Protein AF-A0A232LMI1-F1 (afdb_monomer)

Mean predicted aligned error: 11.49 Å

Secondary structure (DSSP, 8-state):
-EE-SS-TTEEE-SS-SS--EEEEE-SS-EEEEE-HHHHHHHHHHHHTT-SPPPPP---SS--EEETTEEEEEEETTTTEEEEE-HHHHHT-----SSS-EEEE-TTS-EEEEE-HHHHHHHHHHHHHHHHHHS--------TTSSSSS-------

pLDDT: mean 78.33, std 17.72, range [32.69, 93.31]

Solvent-accessible surface area (backbone atoms only — not comparable to full-atom values): 9889 Å² total; per-residue (Å²): 115,40,67,40,94,90,39,84,48,31,33,32,46,81,59,91,63,85,48,36,40,37,36,42,60,52,100,89,43,71,50,75,54,60,41,69,65,32,52,59,55,59,55,46,42,58,77,72,66,48,97,66,79,80,88,81,72,79,40,86,89,35,64,40,80,52,89,80,26,43,36,36,54,71,39,94,88,66,81,37,79,41,76,47,43,66,72,62,62,66,70,59,66,87,66,52,82,87,50,58,43,68,46,69,46,99,87,68,53,71,44,73,69,36,42,40,67,57,42,44,54,51,44,50,52,53,52,49,52,55,52,67,75,66,53,69,86,72,71,82,68,75,93,80,75,85,82,84,81,81,81,80,82,78,84,130

Structure (mmCIF, N/CA/C/O backbone):
data_AF-A0A232LMI1-F1
#
_entry.id   AF-A0A232LMI1-F1
#
loop_
_atom_site.group_PDB
_atom_site.id
_atom_site.type_symbol
_atom_site.label_atom_id
_atom_site.label_alt_id
_atom_site.label_comp_id
_atom_site.label_asym_id
_atom_site.label_entity_id
_atom_site.label_seq_id
_atom_site.pdbx_PDB_ins_code
_atom_site.Cartn_x
_atom_site.Cartn_y
_atom_site.Cartn_z
_atom_site.occupancy
_atom_site.B_iso_or_equiv
_atom_site.auth_seq_id
_atom_site.auth_comp_id
_atom_site.auth_asym_id
_atom_site.auth_atom_id
_atom_site.pdbx_PDB_model_num
ATOM 1 N N . MET A 1 1 ? -18.557 -5.391 10.396 1.00 85.56 1 MET A N 1
ATOM 2 C CA . MET A 1 1 ? -18.066 -4.540 9.291 1.00 85.56 1 MET A CA 1
ATOM 3 C C . MET A 1 1 ? -19.006 -4.719 8.110 1.00 85.56 1 MET A C 1
ATOM 5 O O . MET A 1 1 ? -19.597 -5.786 8.005 1.00 85.56 1 MET A O 1
ATOM 9 N N . GLN A 1 2 ? -19.182 -3.707 7.271 1.00 89.75 2 GLN A N 1
ATOM 10 C CA . GLN A 1 2 ? -19.922 -3.783 6.011 1.00 89.75 2 GLN A CA 1
ATOM 11 C C . GLN A 1 2 ? -19.069 -3.176 4.909 1.00 89.75 2 GLN A C 1
ATOM 13 O O . GLN A 1 2 ? -18.314 -2.235 5.141 1.00 89.75 2 GLN A O 1
ATOM 18 N N . GLN A 1 3 ? -19.204 -3.725 3.713 1.00 91.88 3 GLN A N 1
ATOM 19 C CA . GLN A 1 3 ? -18.557 -3.209 2.524 1.00 91.88 3 GLN A CA 1
ATOM 20 C C . GLN A 1 3 ? -19.185 -1.879 2.091 1.00 91.88 3 GLN A C 1
ATOM 22 O O . GLN A 1 3 ? -20.409 -1.734 2.060 1.00 91.88 3 GLN A O 1
ATOM 27 N N . SER A 1 4 ? -18.340 -0.908 1.763 1.00 87.88 4 SER A N 1
ATOM 28 C CA . SER A 1 4 ? -18.752 0.371 1.199 1.00 87.88 4 SER A CA 1
ATOM 29 C C . SER A 1 4 ? -19.449 0.160 -0.143 1.00 87.88 4 SER A C 1
ATOM 31 O O . SER A 1 4 ? -19.054 -0.674 -0.955 1.00 87.88 4 SER A O 1
ATOM 33 N N . THR A 1 5 ? -20.473 0.968 -0.407 1.00 88.00 5 THR A N 1
ATOM 34 C CA . THR A 1 5 ? -21.152 1.006 -1.710 1.00 88.00 5 THR A CA 1
ATOM 35 C C . THR A 1 5 ? -20.336 1.737 -2.777 1.00 88.00 5 THR A C 1
ATOM 37 O O . THR A 1 5 ? -20.666 1.647 -3.954 1.00 88.00 5 THR A O 1
ATOM 40 N N . TYR A 1 6 ? -19.303 2.487 -2.375 1.00 84.62 6 TYR A N 1
ATOM 41 C CA . TYR A 1 6 ? -18.440 3.249 -3.283 1.00 84.62 6 TYR A CA 1
ATOM 42 C C . TYR A 1 6 ? -17.211 2.462 -3.734 1.00 84.62 6 TYR A C 1
ATOM 44 O O . TYR A 1 6 ? -16.744 2.657 -4.852 1.00 84.62 6 TYR A O 1
ATOM 52 N N . ASP A 1 7 ? -16.685 1.601 -2.863 1.00 82.00 7 ASP A N 1
ATOM 53 C CA . ASP A 1 7 ? -15.472 0.826 -3.114 1.00 82.00 7 ASP A CA 1
ATOM 54 C C . ASP A 1 7 ? -15.588 -0.544 -2.424 1.00 82.00 7 ASP A C 1
ATOM 56 O O . ASP A 1 7 ? -15.704 -0.593 -1.195 1.00 82.00 7 ASP A O 1
ATOM 60 N N . PRO A 1 8 ? -15.566 -1.661 -3.175 1.00 85.81 8 PRO A N 1
ATOM 61 C CA . PRO A 1 8 ? -15.671 -2.993 -2.595 1.00 85.81 8 PRO A CA 1
ATOM 62 C C . PRO A 1 8 ? -14.502 -3.370 -1.679 1.00 85.81 8 PRO A C 1
ATOM 64 O O . PRO A 1 8 ? -14.648 -4.253 -0.837 1.00 85.81 8 PRO A O 1
ATOM 67 N N . CYS A 1 9 ? -13.364 -2.696 -1.814 1.00 86.94 9 CYS A N 1
ATOM 68 C CA . CYS A 1 9 ? -12.189 -2.902 -0.982 1.00 86.94 9 CYS A CA 1
ATOM 69 C C . CYS A 1 9 ? -12.222 -2.062 0.301 1.00 86.94 9 CYS A C 1
ATOM 71 O O . CYS A 1 9 ? -11.330 -2.192 1.134 1.00 86.94 9 CYS A O 1
ATOM 73 N N . LEU A 1 10 ? -13.234 -1.214 0.497 1.00 88.50 10 LEU A N 1
ATOM 74 C CA . LEU A 1 10 ? -13.374 -0.395 1.694 1.00 88.50 10 LEU A CA 1
ATOM 75 C C . LEU A 1 10 ? -14.446 -0.981 2.615 1.00 88.50 10 LEU A C 1
ATOM 77 O O . LEU A 1 10 ? -15.619 -1.055 2.257 1.00 88.50 10 LEU A O 1
ATOM 81 N N . LEU A 1 11 ? -14.062 -1.359 3.829 1.00 90.06 11 LEU A N 1
ATOM 82 C CA . LEU A 1 11 ? -14.962 -1.841 4.869 1.00 90.06 11 LEU A CA 1
ATOM 83 C C . LEU A 1 11 ? -15.164 -0.766 5.935 1.00 90.06 11 LEU A C 1
ATOM 85 O O . LEU A 1 11 ? -14.218 -0.089 6.328 1.00 90.06 11 LEU A O 1
ATOM 89 N N . THR A 1 12 ? -16.383 -0.630 6.447 1.00 90.44 12 THR A N 1
ATOM 90 C CA . THR A 1 12 ? -16.700 0.313 7.525 1.00 90.44 12 THR A CA 1
ATOM 91 C C . THR A 1 12 ? -17.551 -0.343 8.610 1.00 90.44 12 THR A C 1
ATOM 93 O O . THR A 1 12 ? -18.245 -1.346 8.401 1.00 90.44 12 THR A O 1
ATOM 96 N N . THR A 1 13 ? -17.507 0.198 9.820 1.00 89.44 13 THR A N 1
ATOM 97 C CA . THR A 1 13 ? -18.421 -0.201 10.894 1.00 89.44 13 THR A CA 1
ATOM 98 C C . THR A 1 13 ? -19.826 0.358 10.654 1.00 89.44 13 THR A C 1
ATOM 100 O O . THR A 1 13 ? -20.003 1.563 10.506 1.00 89.44 13 THR A O 1
ATOM 103 N N . VAL A 1 14 ? -20.837 -0.516 10.672 1.00 77.50 14 VAL A N 1
ATOM 104 C CA . VAL A 1 14 ? -22.248 -0.168 10.390 1.00 77.50 14 VAL A CA 1
ATOM 105 C C . VAL A 1 14 ? -22.902 0.607 11.531 1.00 77.50 14 VAL A C 1
ATOM 107 O O . VAL A 1 14 ? -23.720 1.496 11.309 1.00 77.50 14 VAL A O 1
ATOM 110 N N . LYS A 1 15 ? -22.567 0.256 12.776 1.00 71.44 15 LYS A N 1
ATOM 111 C CA . LYS A 1 15 ? -23.142 0.890 13.963 1.00 71.44 15 LYS A CA 1
ATOM 112 C C . LYS A 1 15 ? -22.270 2.073 14.369 1.00 71.44 15 LYS A C 1
ATOM 114 O O . LYS A 1 15 ? -21.088 1.891 14.644 1.00 71.44 15 LYS A O 1
ATOM 119 N N . ARG A 1 16 ? -22.865 3.269 14.437 1.00 59.66 16 ARG A N 1
ATOM 120 C CA . ARG A 1 16 ? -22.264 4.409 15.141 1.00 59.66 16 ARG A CA 1
ATOM 121 C C . ARG A 1 16 ? -22.296 4.102 16.639 1.00 59.66 16 ARG A C 1
ATOM 123 O O . ARG A 1 16 ? -23.360 3.809 17.175 1.00 59.66 16 ARG A O 1
ATOM 130 N N . GLY A 1 17 ? -21.136 4.116 17.278 1.00 68.88 17 GLY A N 1
ATOM 131 C CA . GLY A 1 17 ? -20.945 3.805 18.693 1.00 68.88 17 GLY A CA 1
ATOM 132 C C . GLY A 1 17 ? -19.455 3.782 19.028 1.00 68.88 17 GLY A C 1
ATOM 133 O O . GLY A 1 17 ? -18.633 4.174 18.200 1.00 68.88 17 GLY A O 1
ATOM 134 N N . ASP A 1 18 ? -19.106 3.265 20.204 1.00 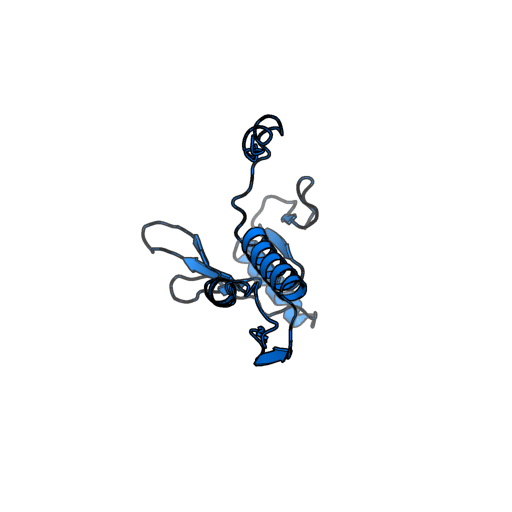79.75 18 ASP A N 1
ATOM 135 C CA . ASP A 1 18 ? -17.740 3.317 20.751 1.00 79.75 18 ASP A CA 1
ATOM 136 C C . ASP A 1 18 ? -16.715 2.454 19.998 1.00 79.75 18 ASP A C 1
ATOM 138 O O . ASP A 1 18 ? -15.542 2.454 20.345 1.00 79.75 18 ASP A O 1
ATOM 142 N N . CYS A 1 19 ? -17.111 1.715 18.960 1.00 86.94 19 CYS A N 1
ATOM 143 C CA . CYS A 1 19 ? -16.235 0.842 18.180 1.00 86.94 19 CYS A CA 1
ATOM 144 C C . CYS A 1 19 ? -16.377 1.194 16.696 1.00 86.94 19 CYS A C 1
ATOM 146 O O . CYS A 1 19 ? -17.266 0.687 16.008 1.00 86.94 19 CYS A O 1
ATOM 148 N N . PHE A 1 20 ? -15.524 2.109 16.237 1.00 91.12 20 PHE A N 1
ATOM 149 C CA . PHE A 1 20 ? -15.535 2.655 14.885 1.00 91.12 20 PHE A CA 1
ATOM 150 C C . PHE A 1 20 ? -14.255 2.276 14.147 1.00 91.12 20 PHE A C 1
ATOM 152 O O . PHE A 1 20 ? -13.156 2.448 14.676 1.00 91.12 20 PHE A O 1
ATOM 159 N N . GLY A 1 21 ? -14.408 1.821 12.907 1.00 91.31 21 GLY A N 1
ATOM 160 C CA . GLY A 1 21 ? -13.293 1.454 12.049 1.00 91.31 21 GLY A CA 1
ATOM 161 C C . GLY A 1 21 ? -13.638 1.579 10.571 1.00 91.31 21 GLY A C 1
ATOM 162 O O . GLY A 1 21 ? -14.754 1.276 10.140 1.00 91.31 21 GLY A O 1
ATOM 163 N N . ILE A 1 22 ? -12.652 2.024 9.804 1.00 91.38 22 ILE A N 1
ATOM 164 C CA . ILE A 1 22 ? -12.596 1.987 8.350 1.00 91.38 22 ILE A CA 1
ATOM 165 C C . ILE A 1 22 ? -11.355 1.176 7.987 1.00 91.38 22 ILE A C 1
ATOM 167 O O . ILE A 1 22 ? -10.259 1.496 8.440 1.00 91.38 22 ILE A O 1
ATOM 171 N N . VAL A 1 23 ? -11.522 0.142 7.170 1.00 90.06 23 VAL A N 1
ATOM 172 C CA . VAL A 1 23 ? -10.425 -0.715 6.714 1.00 90.06 23 VAL A CA 1
ATOM 173 C C . VAL A 1 23 ? -10.396 -0.714 5.196 1.00 90.06 23 VAL A C 1
ATOM 175 O O . VAL A 1 23 ? -11.371 -1.100 4.556 1.00 90.06 23 VAL A O 1
ATOM 178 N N . GLY A 1 24 ? -9.279 -0.279 4.626 1.00 89.94 24 GLY A N 1
ATOM 179 C CA . GLY A 1 24 ? -8.962 -0.470 3.217 1.00 89.94 24 GLY A CA 1
ATOM 180 C C . GLY A 1 24 ? -8.233 -1.795 3.026 1.00 89.94 24 GLY A C 1
ATOM 181 O O . GLY A 1 24 ? -7.152 -1.997 3.582 1.00 89.94 24 GLY A O 1
ATOM 182 N N . LEU A 1 25 ? -8.829 -2.695 2.250 1.00 84.25 25 LEU A N 1
ATOM 183 C CA . LEU A 1 25 ? -8.232 -3.955 1.828 1.00 84.25 25 LEU A CA 1
ATOM 184 C C . LEU A 1 25 ? -7.365 -3.721 0.588 1.00 84.25 25 LEU A C 1
ATOM 186 O O . LEU A 1 25 ? -7.821 -3.133 -0.392 1.00 84.25 25 LEU A O 1
ATOM 190 N N . GLN A 1 26 ? -6.135 -4.224 0.601 1.00 77.25 26 GLN A N 1
ATOM 191 C CA . GLN A 1 26 ? -5.274 -4.265 -0.576 1.00 77.25 26 GLN A CA 1
ATOM 192 C C . GLN A 1 26 ? -4.601 -5.641 -0.678 1.00 77.25 26 GLN A C 1
ATOM 194 O O . GLN A 1 26 ? -4.618 -6.416 0.274 1.00 77.25 26 GLN A O 1
ATOM 199 N N . THR A 1 27 ? -4.061 -5.973 -1.855 1.00 65.88 27 THR A N 1
ATOM 200 C CA . THR A 1 27 ? -3.596 -7.323 -2.227 1.00 65.88 27 THR A CA 1
ATOM 201 C C . THR A 1 27 ? -2.630 -7.974 -1.236 1.00 65.88 27 THR A C 1
ATOM 203 O O . THR A 1 27 ? -2.679 -9.193 -1.108 1.00 65.88 27 THR A O 1
ATOM 206 N N . ASP A 1 28 ? -1.813 -7.193 -0.517 1.00 70.81 28 ASP A N 1
ATOM 207 C CA . ASP A 1 28 ? -0.806 -7.723 0.416 1.00 70.81 28 ASP A CA 1
ATOM 208 C C . ASP A 1 28 ? -0.874 -7.138 1.840 1.00 70.81 28 ASP A C 1
ATOM 210 O O . ASP A 1 28 ? -0.339 -7.743 2.776 1.00 70.81 28 ASP A O 1
ATOM 214 N N . ASP A 1 29 ? -1.511 -5.977 2.019 1.00 80.81 29 ASP A N 1
ATOM 215 C CA . ASP A 1 29 ? -1.609 -5.249 3.288 1.00 80.81 29 ASP A CA 1
ATOM 216 C C . ASP A 1 29 ? -3.012 -4.650 3.465 1.00 80.81 29 ASP A C 1
ATOM 218 O O . ASP A 1 29 ? -3.690 -4.301 2.497 1.00 80.81 29 ASP A O 1
ATOM 222 N N . THR A 1 30 ? -3.423 -4.461 4.717 1.00 86.75 30 THR A N 1
ATOM 223 C CA . THR A 1 30 ? -4.652 -3.748 5.087 1.00 86.75 30 THR A CA 1
ATOM 224 C C . THR A 1 30 ? -4.302 -2.456 5.814 1.00 86.75 30 THR A C 1
ATOM 226 O O . THR A 1 30 ? -3.453 -2.472 6.705 1.00 86.75 30 THR A O 1
ATOM 229 N N . LEU A 1 31 ? -4.967 -1.351 5.475 1.00 89.25 31 LEU A N 1
ATOM 230 C CA . LEU A 1 31 ? -4.816 -0.078 6.184 1.00 89.25 31 LEU A CA 1
ATOM 231 C C . LEU A 1 31 ? -6.079 0.228 6.984 1.00 89.25 31 LEU A C 1
ATOM 233 O O . LEU A 1 31 ? -7.171 0.299 6.422 1.00 89.25 31 LEU A O 1
ATOM 237 N N . THR A 1 32 ? -5.916 0.452 8.284 1.00 90.25 32 THR A N 1
ATOM 238 C CA . THR A 1 32 ? -7.029 0.645 9.216 1.00 90.25 32 THR A CA 1
ATOM 239 C C . THR A 1 32 ? -6.983 2.037 9.834 1.00 90.25 32 THR A C 1
ATOM 241 O O . THR A 1 32 ? -5.986 2.420 10.441 1.00 90.25 32 THR A O 1
ATOM 244 N N . LEU A 1 33 ? -8.093 2.768 9.741 1.00 90.62 33 LEU A N 1
ATOM 245 C CA . LEU A 1 33 ? -8.386 3.945 10.555 1.00 90.62 33 LEU A CA 1
ATOM 246 C C . LEU A 1 33 ? -9.494 3.571 11.542 1.00 90.62 33 LEU A C 1
ATOM 248 O O . LEU A 1 33 ? -10.635 3.369 11.137 1.00 90.62 33 LEU A O 1
ATOM 252 N N . GLY A 1 34 ? -9.185 3.489 12.832 1.00 91.00 34 GLY A N 1
ATOM 253 C CA . GLY A 1 34 ? -10.166 3.119 13.850 1.00 91.00 34 GLY A CA 1
ATOM 254 C C . GLY A 1 34 ? -9.805 3.638 15.233 1.00 91.00 34 GLY A C 1
ATOM 255 O O . GLY A 1 34 ? -8.689 4.102 15.464 1.00 91.00 34 GLY A O 1
ATOM 256 N N . ASN A 1 35 ? -10.768 3.583 16.148 1.00 90.81 35 ASN A N 1
ATOM 257 C CA . ASN A 1 35 ? -10.551 3.934 17.549 1.00 90.81 35 ASN A CA 1
ATOM 258 C C . ASN A 1 35 ? -9.988 2.750 18.358 1.00 90.81 35 ASN A C 1
ATOM 260 O O . ASN A 1 35 ? -9.943 1.622 17.869 1.00 90.81 35 ASN A O 1
ATOM 264 N N . LEU A 1 36 ? -9.562 2.999 19.603 1.00 90.25 36 LEU A N 1
ATOM 265 C CA . LEU A 1 36 ? -8.948 1.964 20.449 1.00 90.25 36 LEU A CA 1
ATOM 266 C C . LEU A 1 36 ? -9.841 0.719 20.622 1.00 90.25 36 LEU A C 1
ATOM 268 O O . LEU A 1 36 ? -9.357 -0.369 20.328 1.00 90.25 36 LEU A O 1
ATOM 272 N N . PRO A 1 37 ? -11.153 0.829 20.928 1.00 91.31 37 PRO A N 1
ATOM 273 C CA . PRO A 1 37 ? -12.001 -0.360 21.051 1.00 91.31 37 PRO A CA 1
ATOM 274 C C . PRO A 1 37 ? -12.145 -1.175 19.759 1.00 91.31 37 PRO A C 1
ATOM 276 O O . PRO A 1 37 ? -12.509 -2.349 19.804 1.00 91.31 37 PRO A O 1
ATOM 279 N N . PHE A 1 38 ? -11.937 -0.558 18.591 1.00 90.88 38 PHE A N 1
ATOM 280 C CA . PHE A 1 38 ? -11.853 -1.278 17.322 1.00 90.88 38 PHE A CA 1
ATOM 281 C C . PHE A 1 38 ? -10.492 -1.966 17.167 1.00 90.88 38 PHE A C 1
ATOM 283 O O . PHE A 1 38 ? -10.447 -3.149 16.839 1.00 90.88 38 PHE A O 1
ATOM 290 N N . ALA A 1 39 ? -9.399 -1.254 17.453 1.00 89.69 39 ALA A N 1
ATOM 291 C CA . ALA A 1 39 ? -8.041 -1.788 17.373 1.00 89.69 39 ALA A CA 1
ATOM 292 C C . ALA A 1 39 ? -7.831 -3.009 18.288 1.00 89.69 39 ALA A C 1
ATOM 294 O O . ALA A 1 39 ? -7.247 -3.996 17.848 1.00 89.69 39 ALA A O 1
ATOM 295 N N . ASP A 1 40 ? -8.381 -2.986 19.504 1.00 89.62 40 ASP A N 1
ATOM 296 C CA . ASP A 1 40 ? -8.292 -4.105 20.452 1.00 89.62 40 ASP A CA 1
ATOM 297 C C . ASP A 1 40 ? -8.967 -5.375 19.907 1.00 89.62 40 ASP A C 1
ATOM 299 O O . ASP A 1 40 ? -8.499 -6.491 20.124 1.00 89.62 40 ASP A O 1
ATOM 303 N N . LYS A 1 41 ? -10.059 -5.222 19.146 1.00 87.44 41 LYS A N 1
ATOM 304 C CA . LYS A 1 41 ? -10.747 -6.355 18.506 1.00 87.44 41 LYS A CA 1
ATOM 305 C C . LYS A 1 41 ? -9.989 -6.904 17.304 1.00 87.44 41 LYS A C 1
ATOM 307 O O . LYS A 1 41 ? -10.081 -8.097 17.041 1.00 87.44 41 LYS A O 1
ATOM 312 N N . GLU A 1 42 ? -9.246 -6.068 16.587 1.00 86.38 42 GLU A N 1
ATOM 313 C CA . GLU A 1 42 ? -8.365 -6.533 15.508 1.00 86.38 42 GLU A CA 1
ATOM 314 C C . GLU A 1 42 ? -7.217 -7.395 16.063 1.00 86.38 42 GLU A C 1
ATOM 316 O O . GLU A 1 42 ? -6.789 -8.350 15.417 1.00 86.38 42 GLU A O 1
ATOM 321 N N . GLU A 1 43 ? -6.766 -7.148 17.297 1.00 84.44 43 GLU A N 1
ATOM 322 C CA . GLU A 1 43 ? -5.758 -7.991 17.957 1.00 84.44 43 GLU A CA 1
ATOM 323 C C . GLU A 1 43 ? -6.284 -9.390 18.328 1.00 84.44 43 GLU A C 1
ATOM 325 O O . GLU A 1 43 ? -5.510 -10.349 18.392 1.00 84.44 43 GLU A O 1
ATOM 330 N N . GLU A 1 44 ? -7.602 -9.564 18.477 1.00 85.25 44 GLU A N 1
ATOM 331 C CA . GLU A 1 44 ? -8.217 -10.885 18.672 1.00 85.25 44 GLU A CA 1
ATOM 332 C C . GLU A 1 44 ? -8.023 -11.808 17.457 1.00 85.25 44 GLU A C 1
ATOM 334 O O . GLU A 1 44 ? -8.004 -13.029 17.616 1.00 85.25 44 GLU A O 1
ATOM 339 N N . LEU A 1 45 ? -7.800 -11.263 16.252 1.00 83.38 45 LEU A N 1
ATOM 340 C CA . LEU A 1 45 ? -7.515 -12.067 15.057 1.00 83.38 45 LEU A CA 1
ATOM 341 C C . LEU A 1 45 ? -6.238 -12.900 15.227 1.00 83.38 45 LEU A C 1
ATOM 343 O O . LEU A 1 45 ? -6.195 -14.065 14.826 1.00 83.38 45 LEU A O 1
ATOM 347 N N . GLN A 1 46 ? -5.222 -12.327 15.879 1.00 80.69 46 GLN A N 1
ATOM 348 C CA . GLN A 1 46 ? -3.979 -13.030 16.203 1.00 80.69 46 GLN A CA 1
ATOM 349 C C . GLN A 1 46 ? -4.227 -14.137 17.231 1.00 80.69 46 GLN A C 1
ATOM 351 O O . GLN A 1 46 ? -3.748 -15.260 17.069 1.00 80.69 46 GLN A O 1
ATOM 356 N N . LYS A 1 47 ? -5.036 -13.857 18.262 1.00 83.06 47 LYS A N 1
ATOM 357 C CA . LYS A 1 47 ? -5.410 -14.848 19.287 1.00 83.06 47 LYS A CA 1
ATOM 358 C C . LYS A 1 47 ? -6.196 -16.015 18.690 1.00 83.06 47 LYS A C 1
ATOM 360 O O . LYS A 1 47 ? -5.975 -17.166 19.063 1.00 83.06 47 LYS A O 1
ATOM 365 N N . ALA A 1 48 ? -7.051 -15.730 17.712 1.00 86.31 48 ALA A N 1
ATOM 366 C CA . ALA A 1 48 ? -7.792 -16.720 16.939 1.00 86.31 48 ALA A CA 1
ATOM 367 C C . ALA A 1 48 ? -6.938 -17.455 15.882 1.00 86.31 48 ALA A C 1
ATOM 369 O O . ALA A 1 48 ? -7.465 -18.301 15.161 1.00 86.31 48 ALA A O 1
ATOM 370 N N . LYS A 1 49 ? -5.623 -17.186 15.813 1.00 84.75 49 LYS A N 1
ATOM 371 C CA . LYS A 1 49 ? -4.657 -17.806 14.887 1.00 84.75 49 LYS A CA 1
ATOM 372 C C . LYS A 1 49 ? -5.004 -17.608 13.408 1.00 84.75 49 LYS A C 1
ATOM 374 O O . LYS A 1 49 ? -4.665 -18.450 12.575 1.00 84.75 49 LYS A O 1
ATOM 379 N N . PHE A 1 50 ? -5.662 -16.501 13.064 1.00 81.88 50 PHE A N 1
ATOM 380 C CA . PHE A 1 50 ? -5.798 -16.119 11.662 1.00 81.88 50 PHE A CA 1
ATOM 381 C C . PHE A 1 50 ? -4.427 -15.760 11.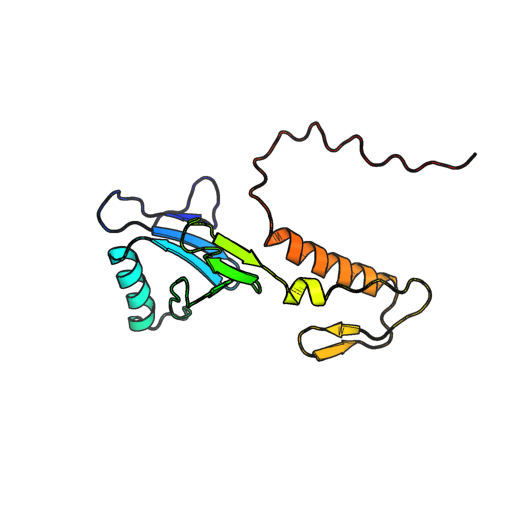079 1.00 81.88 50 PHE A C 1
ATOM 383 O O . PHE A 1 50 ? -3.567 -15.216 11.768 1.00 81.88 50 PHE A O 1
ATOM 390 N N . LEU A 1 51 ? -4.240 -16.021 9.783 1.00 80.12 51 LEU A N 1
ATOM 391 C CA . LEU A 1 51 ? -3.028 -15.679 9.026 1.00 80.12 51 LEU A CA 1
ATOM 392 C C . LEU A 1 51 ? -2.951 -14.171 8.705 1.00 80.12 51 LEU A C 1
ATOM 394 O O . LEU A 1 51 ? -2.640 -13.779 7.583 1.00 80.12 51 LEU A O 1
ATOM 398 N N . ALA A 1 52 ? -3.280 -13.319 9.673 1.00 79.50 52 ALA A N 1
ATOM 399 C CA . ALA A 1 52 ? -3.160 -11.875 9.554 1.00 79.50 52 ALA A CA 1
ATOM 400 C C . ALA A 1 52 ? -1.754 -11.429 9.979 1.00 79.50 52 ALA A C 1
ATOM 402 O O . ALA A 1 52 ? -1.128 -12.041 10.847 1.00 79.50 52 ALA A O 1
ATOM 403 N N . LYS A 1 53 ? -1.253 -10.336 9.400 1.00 82.62 53 LYS A N 1
ATOM 404 C CA . LYS A 1 53 ? -0.055 -9.669 9.926 1.00 82.62 53 LYS A CA 1
ATOM 405 C C . LYS A 1 53 ? -0.387 -9.009 11.275 1.00 82.62 53 LYS A C 1
ATOM 407 O O . LYS A 1 53 ? -1.534 -8.598 11.473 1.00 82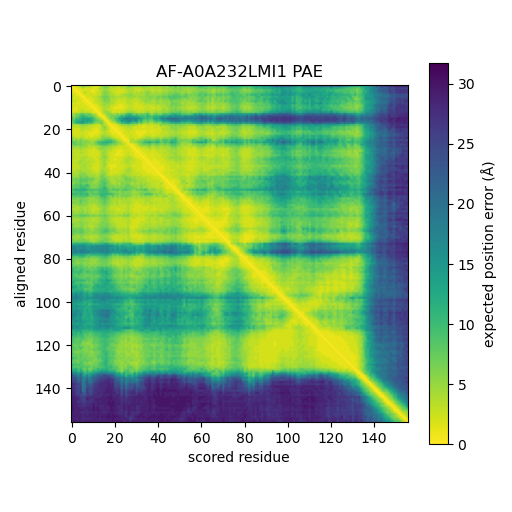.62 53 LYS A O 1
ATOM 412 N N . PRO A 1 54 ? 0.573 -8.906 12.211 1.00 85.56 54 PRO A N 1
ATOM 413 C CA . PRO A 1 54 ? 0.379 -8.118 13.421 1.00 85.56 54 PRO A CA 1
ATOM 414 C C . PRO A 1 54 ? 0.016 -6.671 13.080 1.00 85.56 54 PRO A C 1
ATOM 416 O O . PRO A 1 54 ? 0.526 -6.109 12.111 1.00 85.56 54 PRO A O 1
ATOM 419 N N . ARG A 1 55 ? -0.863 -6.070 13.884 1.00 88.12 55 ARG A N 1
ATOM 420 C CA . ARG A 1 55 ? -1.229 -4.661 13.740 1.00 88.12 55 ARG A CA 1
ATOM 421 C C . ARG A 1 55 ? -0.026 -3.783 14.089 1.00 88.12 55 ARG A C 1
ATOM 423 O O . ARG A 1 55 ? 0.531 -3.904 15.176 1.00 88.12 55 ARG A O 1
ATOM 430 N N . GLU A 1 56 ? 0.316 -2.857 13.203 1.00 90.62 56 GLU A N 1
ATOM 431 C CA . GLU A 1 56 ? 1.246 -1.761 13.486 1.00 90.62 56 GLU A CA 1
ATOM 432 C C . GLU A 1 56 ? 0.457 -0.467 13.738 1.00 90.62 56 GLU A C 1
ATOM 434 O O . GLU A 1 56 ? -0.626 -0.262 13.184 1.00 90.62 56 GLU A O 1
ATOM 439 N N . GLN A 1 57 ? 0.989 0.418 14.584 1.00 91.50 57 GLN A N 1
ATOM 440 C CA . GLN A 1 57 ? 0.386 1.720 14.860 1.00 91.50 57 GLN A CA 1
ATOM 441 C C . GLN A 1 57 ? 1.296 2.833 14.357 1.00 91.50 57 GLN A C 1
ATOM 443 O O . GLN A 1 57 ? 2.433 2.962 14.802 1.00 91.50 57 GLN A O 1
ATOM 448 N N . LEU A 1 58 ? 0.759 3.675 13.474 1.00 91.75 58 LEU A N 1
ATOM 449 C CA . LEU A 1 58 ? 1.440 4.886 13.038 1.00 91.75 58 LEU A CA 1
ATOM 450 C C . LEU A 1 58 ? 1.564 5.868 14.210 1.00 91.75 58 LEU A C 1
ATOM 452 O O . LEU A 1 58 ? 0.561 6.300 14.780 1.00 91.75 58 LEU A O 1
ATOM 456 N N . THR A 1 59 ? 2.796 6.247 14.539 1.00 90.12 59 THR A N 1
ATOM 457 C CA . THR A 1 59 ? 3.110 7.324 15.488 1.00 90.12 59 THR A CA 1
ATOM 458 C C . THR A 1 59 ? 4.180 8.242 14.890 1.00 90.12 59 THR A C 1
ATOM 460 O O . THR A 1 59 ? 4.747 7.949 13.838 1.00 90.12 59 THR A O 1
ATOM 463 N N . HIS A 1 60 ? 4.495 9.358 15.553 1.00 87.69 60 HIS A N 1
ATOM 464 C CA . HIS A 1 60 ? 5.555 10.262 15.085 1.00 87.69 60 HIS A CA 1
ATOM 465 C C . HIS A 1 60 ? 6.943 9.607 15.077 1.00 87.69 60 HIS A C 1
ATOM 467 O O . HIS A 1 60 ? 7.793 9.974 14.272 1.00 87.69 60 HIS A O 1
ATOM 473 N N . THR A 1 61 ? 7.171 8.627 15.952 1.00 89.31 61 THR A N 1
ATOM 474 C CA . THR A 1 61 ? 8.437 7.887 16.041 1.00 89.31 61 THR A CA 1
ATOM 475 C C . THR A 1 61 ? 8.389 6.545 15.316 1.00 89.31 61 THR A C 1
ATOM 477 O O . THR A 1 61 ? 9.435 5.942 15.083 1.00 89.31 61 THR A O 1
ATOM 480 N N . HIS A 1 62 ? 7.195 6.080 14.939 1.00 91.44 62 HIS A N 1
ATOM 481 C CA . HIS A 1 62 ? 6.981 4.779 14.324 1.00 91.44 62 HIS A CA 1
ATOM 482 C C . HIS A 1 62 ? 6.237 4.908 12.987 1.00 91.44 62 HIS A C 1
ATOM 484 O O . HIS A 1 62 ? 5.003 4.876 12.952 1.00 91.44 62 HIS A O 1
ATOM 490 N N . PRO A 1 63 ? 6.973 5.079 11.874 1.00 91.62 63 PRO A N 1
ATOM 491 C CA . PRO A 1 63 ? 6.394 5.016 10.542 1.00 91.62 63 PRO A CA 1
ATOM 492 C C . PRO A 1 63 ? 6.057 3.570 10.165 1.00 91.62 63 PRO A C 1
ATOM 494 O O . PRO A 1 63 ? 6.783 2.649 10.538 1.00 91.62 63 PRO A O 1
ATOM 497 N N . ILE A 1 64 ? 4.998 3.380 9.379 1.00 91.75 64 ILE A N 1
ATOM 498 C CA . ILE A 1 64 ? 4.512 2.048 8.986 1.00 91.75 64 ILE A CA 1
ATOM 499 C C . ILE A 1 64 ? 4.720 1.798 7.493 1.00 91.75 64 ILE A C 1
ATOM 501 O O . ILE A 1 64 ? 4.700 2.724 6.676 1.00 91.75 64 ILE A O 1
ATOM 505 N N . LYS A 1 65 ? 4.906 0.532 7.119 1.00 88.31 65 LYS A N 1
ATOM 506 C CA . LYS A 1 65 ? 5.001 0.118 5.712 1.00 88.31 65 LYS A CA 1
ATOM 507 C C . LYS A 1 65 ? 3.619 -0.229 5.172 1.00 88.31 65 LYS A C 1
ATOM 509 O O . LYS A 1 65 ? 2.828 -0.862 5.858 1.00 88.31 65 LYS A O 1
ATOM 514 N N . PHE A 1 66 ? 3.355 0.145 3.925 1.00 84.94 66 PHE A N 1
ATOM 515 C CA . PHE A 1 66 ? 2.111 -0.200 3.240 1.00 84.94 66 PHE A CA 1
ATOM 516 C C . PHE A 1 66 ? 2.357 -0.364 1.738 1.00 84.94 66 PHE A C 1
ATOM 518 O O . PHE A 1 66 ? 2.752 0.595 1.072 1.00 84.94 66 PHE A O 1
ATOM 525 N N . ASN A 1 67 ? 2.171 -1.577 1.204 1.00 80.12 67 ASN A N 1
ATOM 526 C CA . ASN A 1 67 ? 2.320 -1.918 -0.221 1.00 80.12 67 ASN A CA 1
ATOM 527 C C . ASN A 1 67 ? 3.610 -1.364 -0.864 1.00 80.12 67 ASN A C 1
ATOM 529 O O . ASN A 1 67 ? 3.621 -0.761 -1.942 1.00 80.12 67 ASN A O 1
ATOM 533 N N . GLY A 1 68 ? 4.736 -1.533 -0.167 1.00 78.44 68 GLY A N 1
ATOM 534 C CA . GLY A 1 68 ? 6.053 -1.069 -0.621 1.00 78.44 68 GLY A CA 1
ATOM 535 C C . GLY A 1 68 ? 6.304 0.439 -0.478 1.00 78.44 68 GLY A C 1
ATOM 536 O O . GLY A 1 68 ? 7.392 0.895 -0.830 1.00 78.44 68 GLY A O 1
ATOM 537 N N . GLY A 1 69 ? 5.336 1.196 0.044 1.00 83.44 69 GLY A N 1
ATOM 538 C CA . GLY A 1 69 ? 5.495 2.571 0.505 1.00 83.44 69 GLY A CA 1
ATOM 539 C C . GLY A 1 69 ? 5.704 2.681 2.015 1.00 83.44 69 GLY A C 1
ATOM 540 O O . GLY A 1 69 ? 5.560 1.709 2.759 1.00 83.44 69 GLY A O 1
ATOM 541 N N . MET A 1 70 ? 6.065 3.882 2.455 1.00 88.00 70 MET A N 1
ATOM 542 C CA . MET A 1 70 ? 6.288 4.250 3.848 1.00 88.00 70 MET A CA 1
ATOM 543 C C . MET A 1 70 ? 5.337 5.382 4.228 1.00 88.00 70 MET A C 1
ATOM 545 O O . MET A 1 70 ? 5.384 6.451 3.619 1.00 88.00 70 MET A O 1
ATOM 549 N N . ILE A 1 71 ? 4.501 5.151 5.236 1.00 90.25 71 ILE A N 1
ATOM 550 C CA . ILE A 1 71 ? 3.577 6.142 5.787 1.00 90.25 71 ILE A CA 1
ATOM 551 C C . ILE A 1 71 ? 4.207 6.762 7.035 1.00 90.25 71 ILE A C 1
ATOM 553 O O . ILE A 1 71 ? 4.649 6.044 7.935 1.00 90.25 71 ILE A O 1
ATOM 557 N N . LYS A 1 72 ? 4.247 8.096 7.095 1.00 91.56 72 LYS A N 1
ATOM 558 C CA . LYS A 1 72 ? 4.805 8.870 8.213 1.00 91.56 72 LYS A CA 1
ATOM 559 C C . LYS A 1 72 ? 3.903 10.045 8.571 1.00 91.56 72 LYS A C 1
ATOM 561 O O . LYS A 1 72 ? 3.303 10.649 7.683 1.00 91.56 72 LYS A O 1
ATOM 566 N N . LEU A 1 73 ? 3.879 10.429 9.844 1.00 89.81 73 LEU A N 1
ATOM 567 C CA . LEU 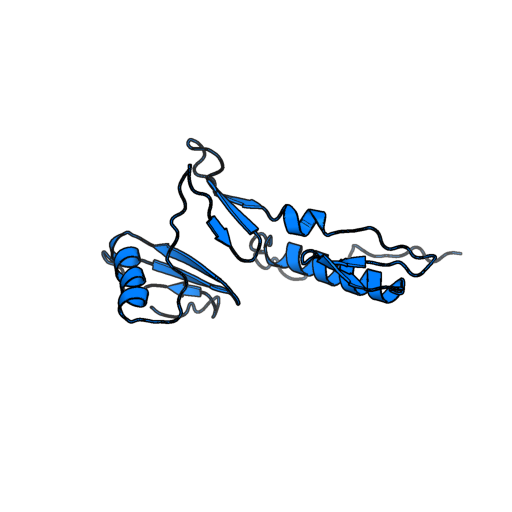A 1 73 ? 3.325 11.718 10.264 1.00 89.81 73 LEU A CA 1
ATOM 568 C C . LEU A 1 73 ? 4.360 12.809 9.959 1.00 89.81 73 LEU A C 1
ATOM 570 O O . LEU A 1 73 ? 5.483 12.727 10.453 1.00 89.81 73 LEU A O 1
ATOM 574 N N . ALA A 1 74 ? 4.018 13.759 9.087 1.00 75.25 74 ALA A N 1
ATOM 575 C CA . ALA A 1 74 ? 4.992 14.639 8.437 1.00 75.25 74 ALA A CA 1
ATOM 576 C C . ALA A 1 74 ? 5.409 15.863 9.274 1.00 75.25 74 ALA A C 1
ATOM 578 O O . ALA A 1 74 ? 6.441 16.450 8.979 1.00 75.25 74 ALA A O 1
ATOM 579 N N . ASP A 1 75 ? 4.684 16.200 10.341 1.00 75.19 75 ASP A N 1
ATOM 580 C CA . ASP A 1 75 ? 5.084 17.173 11.368 1.00 75.19 75 ASP A CA 1
ATOM 581 C C . ASP A 1 75 ? 4.133 17.016 12.578 1.00 75.19 75 ASP A C 1
ATOM 583 O O . ASP A 1 75 ? 2.926 16.850 12.350 1.00 75.19 75 ASP A O 1
ATOM 587 N N . PRO A 1 76 ? 4.610 17.036 13.840 1.00 68.69 76 PRO A N 1
ATOM 588 C CA . PRO A 1 76 ? 3.749 17.116 15.026 1.00 68.69 76 PRO A CA 1
ATOM 589 C C . PRO A 1 76 ? 2.732 18.262 15.006 1.00 68.69 76 PRO A C 1
ATOM 591 O O . PRO A 1 76 ? 1.634 18.099 15.533 1.00 68.69 76 PRO A O 1
ATOM 594 N N . GLU A 1 77 ? 3.058 19.395 14.385 1.00 72.75 77 GLU A N 1
ATOM 595 C CA . GLU A 1 77 ? 2.189 20.577 14.385 1.00 72.75 77 GLU A CA 1
ATOM 596 C C . GLU A 1 77 ? 1.204 20.601 13.209 1.00 72.75 77 GLU A C 1
ATOM 598 O O . GLU A 1 77 ? 0.135 21.207 13.299 1.00 72.75 77 GLU A O 1
ATOM 603 N N . ALA A 1 78 ? 1.515 19.908 12.109 1.00 63.84 78 ALA A N 1
ATOM 604 C CA . ALA A 1 78 ? 0.723 19.989 10.883 1.00 63.84 78 ALA A CA 1
ATOM 605 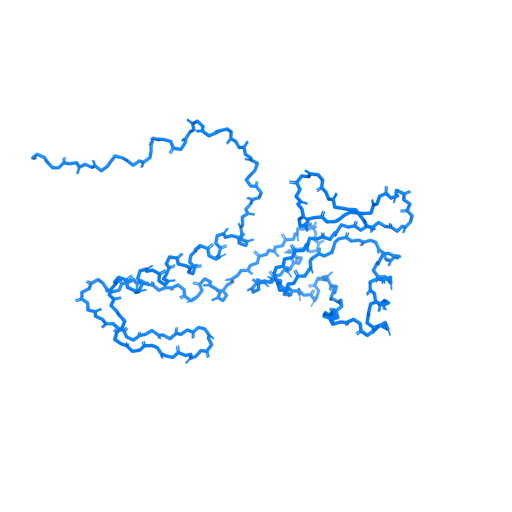C C . ALA A 1 78 ? -0.379 18.919 10.762 1.00 63.84 78 ALA A C 1
ATOM 607 O O . ALA A 1 78 ? -1.178 19.001 9.832 1.00 63.84 78 ALA A O 1
ATOM 608 N N . ASN A 1 79 ? -0.444 17.913 11.650 1.00 73.94 79 ASN A N 1
ATOM 609 C CA . ASN A 1 79 ? -1.389 16.779 11.554 1.00 73.94 79 ASN A CA 1
ATOM 610 C C . ASN A 1 79 ? -1.463 16.160 10.139 1.00 73.94 79 ASN A C 1
ATOM 612 O O . ASN A 1 79 ? -2.506 15.678 9.692 1.00 73.94 79 ASN A O 1
ATOM 616 N N . THR A 1 80 ? -0.353 16.193 9.403 1.00 83.88 80 THR A N 1
ATOM 617 C CA . THR A 1 80 ? -0.281 15.709 8.026 1.00 83.88 80 THR A CA 1
ATOM 618 C C . THR A 1 80 ? 0.282 14.296 7.988 1.00 83.88 80 THR A C 1
ATOM 620 O O . THR A 1 80 ? 1.214 13.946 8.711 1.00 83.88 80 THR A O 1
ATOM 623 N N . ILE A 1 81 ? -0.280 13.472 7.107 1.00 88.19 81 ILE A N 1
ATOM 624 C CA . ILE A 1 81 ? 0.237 12.142 6.788 1.00 88.19 81 ILE A CA 1
ATOM 625 C C . ILE A 1 81 ? 0.942 12.234 5.436 1.00 88.19 81 ILE A C 1
ATOM 627 O O . ILE A 1 81 ? 0.388 12.759 4.472 1.00 88.19 81 ILE A O 1
ATOM 631 N N . SER A 1 82 ? 2.157 11.702 5.363 1.00 87.19 82 SER A N 1
ATOM 632 C CA . SER A 1 82 ? 2.916 11.530 4.126 1.00 87.19 82 SER A CA 1
ATOM 633 C C . SER A 1 82 ? 3.028 10.050 3.787 1.00 87.19 82 SER A C 1
ATOM 635 O O . SER A 1 82 ? 3.211 9.215 4.671 1.00 87.19 82 SER A O 1
ATOM 637 N N . LEU A 1 83 ? 2.928 9.733 2.500 1.00 86.44 83 LEU A N 1
ATOM 638 C CA . LEU A 1 83 ? 3.192 8.413 1.941 1.00 86.44 83 LEU A CA 1
ATOM 639 C C . LEU A 1 83 ? 4.288 8.575 0.889 1.00 86.44 83 LEU A C 1
ATOM 641 O O . LEU A 1 83 ? 4.104 9.312 -0.079 1.00 86.44 83 LEU A O 1
ATOM 645 N N . THR A 1 84 ? 5.422 7.900 1.072 1.00 86.00 84 THR A N 1
ATOM 646 C CA . THR A 1 84 ? 6.529 7.920 0.105 1.00 86.00 84 THR A CA 1
ATOM 647 C C . THR A 1 84 ? 6.851 6.521 -0.405 1.00 86.00 84 THR A C 1
ATOM 649 O O . THR A 1 84 ? 6.664 5.525 0.289 1.00 86.00 84 THR A O 1
ATOM 652 N N . GLN A 1 85 ? 7.348 6.427 -1.639 1.00 83.12 85 GLN A N 1
ATOM 653 C CA . GLN A 1 85 ? 7.761 5.166 -2.271 1.00 83.12 85 GLN A CA 1
ATOM 654 C C . GLN A 1 85 ? 9.180 5.265 -2.842 1.00 83.12 85 GLN A C 1
ATOM 656 O O . GLN A 1 85 ? 9.457 4.814 -3.951 1.00 83.12 85 GLN A O 1
ATOM 661 N N . GLU A 1 86 ? 10.094 5.870 -2.084 1.00 81.56 86 GLU A N 1
ATOM 662 C CA . GLU A 1 86 ? 11.446 6.217 -2.548 1.00 81.56 86 GLU A CA 1
ATOM 663 C C . GLU A 1 86 ? 12.194 5.038 -3.178 1.00 81.56 86 GLU A C 1
ATOM 665 O O . GLU A 1 86 ? 12.773 5.191 -4.250 1.00 81.56 86 GLU A O 1
ATOM 670 N N . ARG A 1 87 ? 12.113 3.841 -2.580 1.00 79.25 87 ARG A N 1
ATOM 671 C CA . ARG A 1 87 ? 12.727 2.630 -3.152 1.00 79.25 87 ARG A CA 1
ATOM 672 C C . ARG A 1 87 ? 12.188 2.284 -4.538 1.00 79.25 87 ARG A C 1
ATOM 674 O O . ARG A 1 87 ? 12.968 1.963 -5.421 1.00 79.25 87 ARG A O 1
ATOM 681 N N . GLN A 1 88 ? 10.874 2.376 -4.742 1.00 81.94 88 GLN A N 1
ATOM 682 C CA . GLN A 1 88 ? 10.273 2.059 -6.042 1.00 81.94 88 GLN A CA 1
ATOM 683 C C . GLN A 1 88 ? 10.673 3.100 -7.092 1.00 81.94 88 GLN A C 1
ATOM 685 O O . GLN A 1 88 ? 10.957 2.752 -8.235 1.00 81.94 88 GLN A O 1
ATOM 690 N N . CYS A 1 89 ? 10.766 4.372 -6.695 1.00 84.00 89 CYS A N 1
ATOM 691 C CA . CYS A 1 89 ? 11.259 5.433 -7.569 1.00 84.00 89 CYS A CA 1
ATOM 692 C C . CYS A 1 89 ? 12.732 5.229 -7.960 1.00 84.00 89 CYS A C 1
ATOM 694 O O . CYS A 1 89 ? 13.091 5.499 -9.102 1.00 84.00 89 CYS A O 1
ATOM 696 N N . GLN A 1 90 ? 13.573 4.724 -7.049 1.00 84.50 90 GLN A N 1
ATOM 697 C CA . GLN A 1 90 ? 14.985 4.412 -7.321 1.00 84.50 90 GLN A CA 1
ATOM 698 C C . GLN A 1 90 ? 15.165 3.258 -8.319 1.00 84.50 90 GLN A C 1
ATOM 700 O O . GLN A 1 90 ? 16.184 3.195 -9.003 1.00 84.50 90 GLN A O 1
ATOM 705 N N . ASP A 1 91 ? 14.175 2.371 -8.443 1.00 84.00 91 ASP A N 1
ATOM 706 C CA . ASP A 1 91 ? 14.214 1.254 -9.391 1.00 84.00 91 ASP A CA 1
ATOM 707 C C . ASP A 1 91 ? 13.916 1.671 -10.843 1.00 84.00 91 ASP A C 1
ATOM 709 O O . ASP A 1 91 ? 14.044 0.842 -11.759 1.00 84.00 91 ASP A O 1
ATOM 713 N N . LEU A 1 92 ? 13.484 2.917 -11.074 1.00 87.12 92 LEU A N 1
ATOM 714 C CA . LEU A 1 92 ? 13.255 3.451 -12.414 1.00 87.12 92 LEU A CA 1
ATOM 715 C C . LEU A 1 92 ? 14.584 3.754 -13.106 1.00 87.12 92 LEU A C 1
ATOM 717 O O . LEU A 1 92 ? 15.478 4.377 -12.540 1.00 87.12 92 LEU A O 1
ATOM 721 N N . GLN A 1 93 ? 14.704 3.329 -14.363 1.00 87.38 93 GLN A N 1
ATOM 722 C CA . GLN A 1 93 ? 15.914 3.531 -15.160 1.00 87.38 93 GLN A CA 1
ATOM 723 C C . GLN A 1 93 ? 15.563 3.952 -16.592 1.00 87.38 93 GLN A C 1
ATOM 725 O O . GLN A 1 93 ? 14.556 3.484 -17.133 1.00 87.38 93 GLN A O 1
ATOM 730 N N . PRO A 1 94 ? 16.386 4.800 -17.236 1.00 89.06 94 PRO A N 1
ATOM 731 C CA . PRO A 1 94 ? 16.249 5.088 -18.659 1.00 89.06 94 PRO A CA 1
ATOM 732 C C . PRO A 1 94 ? 16.369 3.814 -19.505 1.00 89.06 94 PRO A C 1
ATOM 734 O O . PRO A 1 94 ? 17.178 2.937 -19.212 1.00 89.06 94 PRO A O 1
ATOM 737 N N . VAL A 1 95 ? 15.588 3.730 -20.582 1.00 91.12 95 VAL A N 1
ATOM 738 C CA . VAL A 1 95 ? 15.664 2.618 -21.541 1.00 91.12 95 VAL A CA 1
ATOM 739 C C . VAL A 1 95 ? 16.807 2.861 -22.521 1.00 91.12 95 VAL A C 1
ATOM 741 O O . VAL A 1 95 ? 16.868 3.918 -23.154 1.00 91.12 95 VAL A O 1
ATOM 744 N N . ASN A 1 96 ? 17.679 1.869 -22.708 1.00 91.50 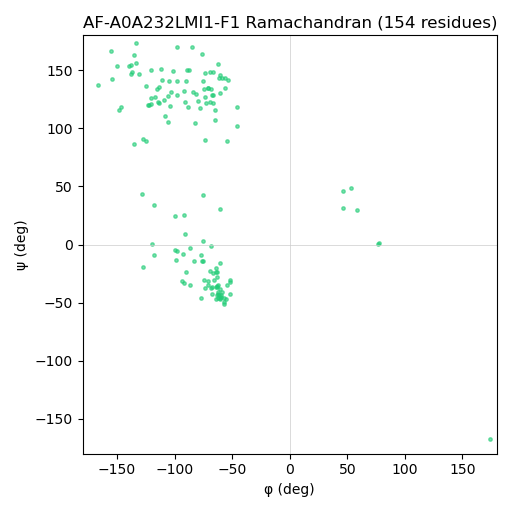96 ASN A N 1
ATOM 745 C CA . ASN A 1 96 ? 18.668 1.907 -23.776 1.00 91.50 96 ASN A CA 1
ATOM 746 C C . ASN A 1 96 ? 18.025 1.446 -25.087 1.00 91.50 96 ASN A C 1
ATOM 748 O O . ASN A 1 96 ? 17.799 0.262 -25.310 1.00 91.50 96 ASN A O 1
ATOM 752 N N . VAL A 1 97 ? 17.736 2.398 -25.974 1.00 90.00 97 VAL A N 1
ATOM 753 C CA . VAL A 1 97 ? 17.084 2.117 -27.265 1.00 90.00 97 VAL A CA 1
ATOM 754 C C . VAL A 1 97 ? 18.015 1.507 -28.313 1.00 90.00 97 VAL A C 1
ATOM 756 O O . VAL A 1 97 ? 17.537 1.020 -29.332 1.00 90.00 97 VAL A O 1
ATOM 759 N N . LYS A 1 98 ? 19.335 1.550 -28.093 1.00 88.75 98 LYS A N 1
ATOM 760 C CA . LYS A 1 98 ? 20.334 1.165 -29.100 1.00 88.75 98 LYS A CA 1
ATOM 761 C C . LYS A 1 98 ? 20.772 -0.288 -28.980 1.00 88.75 98 LYS A C 1
ATOM 763 O O . LYS A 1 98 ? 21.109 -0.892 -29.991 1.00 88.75 98 LYS A O 1
ATOM 768 N N . GLN A 1 99 ? 20.788 -0.838 -27.768 1.00 88.00 99 GLN A N 1
ATOM 769 C CA . GLN A 1 99 ? 21.314 -2.179 -27.527 1.00 88.00 99 GLN A CA 1
ATOM 770 C C . GLN A 1 99 ? 20.621 -2.875 -26.351 1.00 88.00 99 GLN A C 1
ATOM 772 O O . GLN A 1 99 ? 20.149 -2.199 -25.431 1.00 88.00 99 GLN A O 1
ATOM 777 N N . PRO A 1 100 ? 20.589 -4.220 -26.352 1.00 89.81 100 PRO A N 1
ATOM 778 C CA . PRO A 1 100 ? 20.198 -4.984 -25.180 1.00 89.81 100 PRO A CA 1
ATOM 779 C C . PRO A 1 100 ? 21.127 -4.706 -23.998 1.00 89.81 100 PRO A C 1
ATOM 781 O O . PRO A 1 100 ? 22.329 -4.498 -24.174 1.00 89.81 100 PRO A O 1
ATOM 784 N N . THR A 1 101 ? 20.568 -4.716 -22.793 1.00 89.00 101 THR A N 1
ATOM 785 C CA . THR A 1 101 ? 21.322 -4.506 -21.553 1.00 89.00 101 THR A CA 1
ATOM 786 C C . THR A 1 101 ? 20.855 -5.469 -20.482 1.00 89.00 101 THR A C 1
ATOM 788 O O . THR A 1 101 ? 19.697 -5.895 -20.474 1.00 89.00 101 THR A O 1
ATOM 791 N N . ASP A 1 102 ? 21.739 -5.764 -19.544 1.00 87.94 102 ASP A N 1
ATOM 792 C CA . ASP A 1 102 ? 21.367 -6.506 -18.351 1.00 87.94 102 ASP A CA 1
ATOM 793 C C . ASP A 1 102 ? 20.593 -5.578 -17.407 1.00 87.94 102 ASP A C 1
ATOM 795 O O . ASP A 1 102 ? 20.901 -4.390 -17.287 1.00 87.94 102 ASP A O 1
ATOM 799 N N . ILE A 1 103 ? 19.556 -6.104 -16.759 1.00 84.62 103 ILE A N 1
ATOM 800 C CA . ILE A 1 103 ? 18.769 -5.369 -15.766 1.00 84.62 103 ILE A CA 1
ATOM 801 C C . ILE A 1 103 ? 18.738 -6.146 -14.457 1.00 84.62 103 ILE A C 1
ATOM 803 O O . ILE A 1 103 ? 18.495 -7.353 -14.438 1.00 84.62 103 ILE A O 1
ATOM 807 N N . THR A 1 104 ? 18.911 -5.436 -13.349 1.00 82.88 104 THR A N 1
ATOM 808 C CA . THR A 1 104 ? 18.800 -6.003 -12.003 1.00 82.88 104 THR A CA 1
ATOM 809 C C . THR A 1 104 ? 17.493 -5.537 -11.377 1.00 82.88 104 THR A C 1
ATOM 811 O O . THR A 1 104 ? 17.164 -4.352 -11.381 1.00 82.88 104 THR A O 1
ATOM 814 N N . SER A 1 105 ? 16.701 -6.477 -10.873 1.00 75.31 105 SER A N 1
ATOM 815 C CA . SER A 1 105 ? 15.494 -6.164 -10.102 1.00 75.31 105 SER A CA 1
ATOM 816 C C . SER A 1 105 ? 15.841 -5.725 -8.678 1.00 75.31 105 SER A C 1
ATOM 818 O O . SER A 1 105 ? 16.911 -6.046 -8.167 1.00 75.31 105 SER A O 1
ATOM 820 N N . SER A 1 106 ? 14.893 -5.101 -7.981 1.00 68.81 106 SER A N 1
ATOM 821 C CA . SER A 1 106 ? 15.032 -4.726 -6.565 1.00 68.81 106 SER A CA 1
ATOM 822 C C . SER A 1 106 ? 15.256 -5.896 -5.606 1.00 68.81 106 SER A C 1
ATOM 824 O O . SER A 1 106 ? 15.713 -5.701 -4.485 1.00 68.81 106 SER A O 1
ATOM 826 N N . ARG A 1 107 ? 14.981 -7.130 -6.050 1.00 74.12 107 ARG A N 1
ATOM 827 C CA . ARG A 1 107 ? 15.292 -8.372 -5.322 1.00 74.12 107 ARG A CA 1
ATOM 828 C C . ARG A 1 107 ? 16.671 -8.948 -5.670 1.00 74.12 107 ARG A C 1
ATOM 830 O O . ARG A 1 107 ? 16.952 -10.088 -5.324 1.00 74.12 107 ARG A O 1
ATOM 837 N N . GLY A 1 108 ? 17.500 -8.209 -6.408 1.00 80.19 108 GLY A N 1
ATOM 838 C CA . GLY A 1 108 ? 18.833 -8.639 -6.839 1.00 80.19 108 GLY A CA 1
ATOM 839 C C . GLY A 1 108 ? 18.845 -9.624 -8.012 1.00 80.19 108 GLY A C 1
ATOM 840 O O . GLY A 1 108 ? 19.912 -10.047 -8.439 1.00 80.19 108 GLY A O 1
ATOM 841 N N . VAL A 1 109 ? 17.683 -9.991 -8.568 1.00 82.69 109 VAL A N 1
ATOM 842 C CA . VAL A 1 109 ? 17.617 -10.902 -9.724 1.00 82.69 109 VAL A CA 1
ATOM 843 C C . VAL A 1 109 ? 18.082 -10.173 -10.978 1.00 82.69 109 VAL A C 1
ATOM 845 O O . VAL A 1 109 ? 17.471 -9.166 -11.346 1.00 82.69 109 VAL A O 1
ATOM 848 N N . ILE A 1 110 ? 19.113 -10.706 -11.632 1.00 85.81 110 ILE A N 1
ATOM 849 C CA . ILE A 1 110 ? 19.673 -10.189 -12.882 1.00 85.81 110 ILE A CA 1
ATOM 850 C C . ILE A 1 110 ? 18.985 -10.878 -14.064 1.00 85.81 110 ILE A C 1
ATOM 852 O O . ILE A 1 110 ? 18.845 -12.101 -14.094 1.00 85.81 110 ILE A O 1
ATOM 856 N N . ARG A 1 111 ? 18.542 -10.091 -15.043 1.00 85.00 111 ARG A N 1
ATOM 857 C CA . ARG A 1 111 ? 18.085 -10.568 -16.350 1.00 85.00 111 ARG A CA 1
ATOM 858 C C . ARG A 1 111 ? 19.064 -10.066 -17.395 1.00 85.00 111 ARG A C 1
ATOM 860 O O . ARG A 1 111 ? 19.236 -8.857 -17.516 1.00 85.00 111 ARG A O 1
ATOM 867 N N . ASN A 1 112 ? 19.670 -10.987 -18.133 1.00 89.75 112 ASN A N 1
ATOM 868 C CA . ASN A 1 112 ? 20.697 -10.650 -19.110 1.00 89.75 112 ASN A CA 1
ATOM 869 C C . ASN A 1 112 ? 20.092 -10.361 -20.491 1.00 89.75 112 ASN A C 1
ATOM 871 O O . ASN A 1 112 ? 19.071 -10.952 -20.846 1.00 89.75 112 ASN A O 1
ATOM 875 N N . ILE A 1 113 ? 20.748 -9.499 -21.274 1.00 87.56 113 ILE A N 1
ATOM 876 C CA . ILE A 1 113 ? 20.452 -9.239 -22.697 1.00 87.56 113 ILE A CA 1
ATOM 877 C C . ILE A 1 113 ? 18.970 -8.874 -22.917 1.00 87.56 113 ILE A C 1
ATOM 879 O O . ILE A 1 113 ? 18.275 -9.408 -23.783 1.00 87.56 113 ILE A O 1
ATOM 883 N N . VAL A 1 114 ? 18.449 -7.947 -22.113 1.00 88.00 114 VAL A N 1
ATOM 884 C CA . VAL A 1 114 ? 17.049 -7.522 -22.216 1.00 88.00 114 VAL A CA 1
ATOM 885 C C . VAL A 1 114 ? 16.892 -6.536 -23.363 1.00 88.00 114 VAL A C 1
ATOM 887 O O . VAL A 1 114 ? 17.553 -5.495 -23.397 1.00 88.00 114 VAL A O 1
ATOM 890 N N . THR A 1 115 ? 16.005 -6.849 -24.308 1.00 93.31 115 THR A N 1
ATOM 891 C CA . THR A 1 115 ? 15.776 -6.013 -25.493 1.00 93.31 115 THR A CA 1
ATOM 892 C C . THR A 1 115 ? 15.246 -4.623 -25.109 1.00 93.31 115 THR A C 1
ATOM 894 O O . THR A 1 115 ? 14.587 -4.484 -24.074 1.00 93.31 115 THR A O 1
ATOM 897 N N . PRO A 1 116 ? 15.444 -3.583 -25.941 1.00 93.25 116 PRO A N 1
ATOM 898 C CA . PRO A 1 116 ? 14.876 -2.258 -25.678 1.00 93.25 116 PRO A CA 1
ATOM 899 C C . PRO A 1 116 ? 13.355 -2.263 -25.453 1.00 93.25 116 PRO A C 1
ATOM 901 O O . PRO A 1 116 ? 12.836 -1.517 -24.622 1.00 93.25 116 PRO A O 1
ATOM 904 N N . LYS A 1 117 ? 12.631 -3.139 -26.164 1.00 92.56 117 LYS A N 1
ATOM 905 C CA . LYS A 1 117 ? 11.184 -3.324 -25.997 1.00 92.56 117 LYS A CA 1
ATOM 906 C C . LYS A 1 117 ? 10.853 -3.859 -24.604 1.00 92.56 117 LYS A C 1
ATOM 908 O O . LYS A 1 117 ? 9.969 -3.321 -23.941 1.00 92.56 117 LYS A O 1
ATOM 913 N N . ASP A 1 118 ? 11.565 -4.884 -24.150 1.00 91.31 118 ASP A N 1
ATOM 914 C CA . ASP A 1 118 ? 11.317 -5.508 -22.848 1.00 91.31 118 ASP A CA 1
ATOM 915 C C . ASP A 1 118 ? 11.742 -4.596 -21.692 1.00 91.31 118 ASP A C 1
ATOM 917 O O . ASP A 1 118 ? 11.046 -4.524 -20.677 1.00 91.31 118 ASP A O 1
ATOM 921 N N . GLN A 1 119 ? 12.822 -3.826 -21.870 1.00 91.62 119 GLN A N 1
ATOM 922 C CA . GLN A 1 119 ? 13.200 -2.747 -20.955 1.00 91.62 119 GLN A CA 1
ATOM 923 C C . GLN A 1 119 ? 12.060 -1.729 -20.824 1.00 91.62 119 GLN A C 1
ATOM 925 O O . GLN A 1 119 ? 11.651 -1.405 -19.711 1.00 91.62 119 GLN A O 1
ATOM 930 N N . TYR A 1 120 ? 11.503 -1.260 -21.945 1.00 92.06 120 TYR A N 1
ATOM 931 C CA . TYR A 1 120 ? 10.386 -0.314 -21.938 1.00 92.06 120 TYR A CA 1
ATOM 932 C C . TYR A 1 120 ? 9.147 -0.876 -21.232 1.00 92.06 120 TYR A C 1
ATOM 934 O O . TYR A 1 120 ? 8.566 -0.197 -20.386 1.00 92.06 120 TYR A O 1
ATOM 942 N N . VAL A 1 121 ? 8.759 -2.122 -21.524 1.00 91.69 121 VAL A N 1
ATOM 943 C CA . VAL A 1 121 ? 7.624 -2.781 -20.857 1.00 91.69 121 VAL A CA 1
ATOM 944 C C . VAL A 1 121 ? 7.861 -2.878 -19.348 1.00 91.69 121 VAL A C 1
ATOM 946 O O . VAL A 1 121 ? 6.971 -2.537 -18.568 1.00 91.69 121 VAL A O 1
ATOM 949 N N . ALA A 1 122 ? 9.064 -3.274 -18.926 1.00 89.81 122 ALA A N 1
ATOM 950 C CA . ALA A 1 122 ? 9.426 -3.358 -17.514 1.00 89.81 122 ALA A CA 1
ATOM 951 C C . ALA A 1 122 ? 9.382 -1.990 -16.811 1.00 89.81 122 ALA A C 1
ATOM 953 O O . ALA A 1 122 ? 8.791 -1.876 -15.737 1.00 89.81 122 ALA A O 1
ATOM 954 N N . GLN A 1 123 ? 9.950 -0.941 -17.414 1.00 91.00 123 GLN A N 1
ATOM 955 C CA . GLN A 1 123 ? 9.940 0.407 -16.832 1.00 91.00 123 GLN A CA 1
ATOM 956 C C . GLN A 1 123 ? 8.528 1.001 -16.799 1.00 91.00 123 GLN A C 1
ATOM 958 O O . GLN A 1 123 ? 8.143 1.624 -15.811 1.00 91.00 123 GLN A O 1
ATOM 963 N N . ARG A 1 124 ? 7.703 0.735 -17.820 1.00 91.69 124 ARG A N 1
ATOM 964 C CA . ARG A 1 124 ? 6.286 1.115 -17.820 1.00 91.69 124 ARG A CA 1
ATOM 965 C C . ARG A 1 124 ? 5.517 0.426 -16.693 1.00 91.69 124 ARG A C 1
ATOM 967 O O . ARG A 1 124 ? 4.715 1.081 -16.038 1.00 91.69 124 ARG A O 1
ATOM 974 N N . ALA A 1 125 ? 5.759 -0.864 -16.456 1.00 88.88 125 ALA A N 1
ATOM 975 C CA . ALA A 1 125 ? 5.124 -1.597 -15.362 1.00 88.88 125 ALA A CA 1
ATOM 976 C C . ALA A 1 125 ? 5.523 -1.028 -13.988 1.00 88.88 125 ALA A C 1
ATOM 978 O O . ALA A 1 125 ? 4.652 -0.800 -13.150 1.00 88.88 125 ALA A O 1
ATOM 979 N N . LYS A 1 126 ? 6.811 -0.715 -13.782 1.00 88.06 126 LYS A N 1
ATOM 980 C CA . LYS A 1 126 ? 7.299 -0.043 -12.563 1.00 88.06 126 LYS A CA 1
ATOM 981 C C . LYS A 1 126 ? 6.654 1.333 -12.368 1.00 88.06 126 LYS A C 1
ATOM 983 O O . LYS A 1 126 ? 6.156 1.633 -11.288 1.00 88.06 126 LYS A O 1
ATOM 988 N N . GLY A 1 127 ? 6.610 2.148 -13.423 1.00 88.56 127 GLY A N 1
ATOM 989 C CA . GLY A 1 127 ? 5.977 3.467 -13.385 1.00 88.56 127 GLY A CA 1
ATOM 990 C C . GLY A 1 127 ? 4.477 3.394 -13.088 1.00 88.56 127 GLY A C 1
ATOM 991 O O 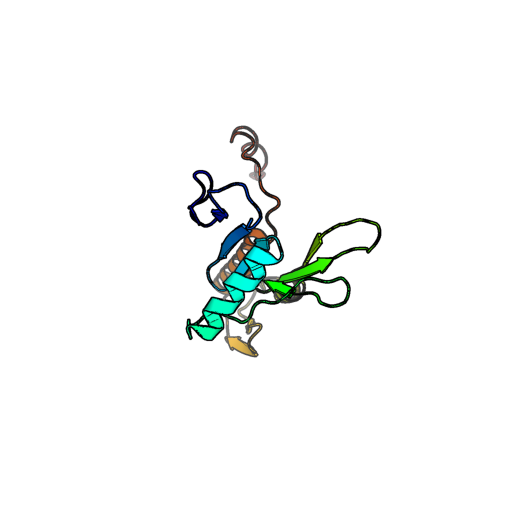. GLY A 1 127 ? 3.973 4.170 -12.281 1.00 88.56 127 GLY A O 1
ATOM 992 N N . ALA A 1 128 ? 3.771 2.426 -13.682 1.00 87.31 128 ALA A N 1
ATOM 993 C CA . ALA A 1 128 ? 2.362 2.184 -13.392 1.00 87.31 128 ALA A CA 1
ATOM 994 C C . ALA A 1 128 ? 2.145 1.800 -11.921 1.00 87.31 128 ALA A C 1
ATOM 996 O O . ALA A 1 128 ? 1.254 2.357 -11.290 1.00 87.31 128 ALA A O 1
ATOM 997 N N . TYR A 1 129 ? 2.985 0.925 -11.358 1.00 83.81 129 TYR A N 1
ATOM 998 C CA . TYR A 1 129 ? 2.910 0.546 -9.944 1.00 83.81 129 TYR A CA 1
ATOM 999 C C . TYR A 1 129 ? 3.017 1.764 -9.013 1.00 83.81 129 TYR A C 1
ATOM 1001 O O . TYR A 1 129 ? 2.125 1.990 -8.194 1.00 83.81 129 TYR A O 1
ATOM 1009 N N . ILE A 1 130 ? 4.042 2.603 -9.201 1.00 81.19 130 ILE A N 1
ATOM 1010 C CA . ILE A 1 130 ? 4.228 3.844 -8.426 1.00 81.19 130 ILE A CA 1
ATOM 1011 C C . ILE A 1 130 ? 2.996 4.749 -8.549 1.00 81.19 130 ILE A C 1
ATOM 1013 O O . ILE A 1 130 ? 2.468 5.244 -7.554 1.00 81.19 130 ILE A O 1
ATOM 1017 N N . ALA A 1 131 ? 2.494 4.925 -9.774 1.00 81.50 131 ALA A N 1
ATOM 1018 C CA . ALA A 1 131 ? 1.325 5.753 -10.023 1.00 81.50 131 ALA A CA 1
ATOM 1019 C C . ALA A 1 131 ? 0.062 5.215 -9.338 1.00 81.50 131 ALA A C 1
ATOM 1021 O O . ALA A 1 131 ? -0.742 6.024 -8.899 1.00 81.50 131 ALA A O 1
ATOM 1022 N N . THR A 1 132 ? -0.130 3.893 -9.237 1.00 75.38 132 THR A N 1
ATOM 1023 C CA . THR A 1 132 ? -1.324 3.303 -8.599 1.00 75.38 132 THR A CA 1
ATOM 1024 C C . THR A 1 132 ? -1.367 3.463 -7.082 1.00 75.38 132 THR A C 1
ATOM 1026 O O . THR A 1 132 ? -2.454 3.592 -6.531 1.00 75.38 132 THR A O 1
ATOM 1029 N N . ILE A 1 133 ? -0.217 3.492 -6.405 1.00 69.88 133 ILE A N 1
ATOM 1030 C CA . ILE A 1 133 ? -0.166 3.620 -4.940 1.00 69.88 133 ILE A CA 1
ATOM 1031 C C . ILE A 1 133 ? -0.182 5.087 -4.504 1.00 69.88 133 ILE A C 1
ATOM 1033 O O . ILE A 1 133 ? -0.796 5.431 -3.499 1.00 69.88 133 ILE A O 1
ATOM 1037 N N . CYS A 1 134 ? 0.446 5.966 -5.284 1.00 59.88 134 CYS A N 1
ATOM 1038 C CA . CYS A 1 134 ? 0.467 7.405 -5.032 1.00 59.88 134 CYS A CA 1
ATOM 1039 C C . CYS A 1 134 ? -0.668 8.152 -5.746 1.00 59.88 134 CYS A C 1
ATOM 1041 O O . CYS A 1 134 ? -0.508 9.336 -6.045 1.00 59.88 134 CYS A O 1
ATOM 1043 N N . GLN A 1 135 ? -1.799 7.502 -6.057 1.00 55.53 135 GLN A N 1
ATOM 1044 C CA . GLN A 1 135 ? -2.924 8.227 -6.645 1.00 55.53 135 GLN A CA 1
ATOM 1045 C C . GLN A 1 135 ? -3.450 9.233 -5.614 1.00 55.53 135 GLN A C 1
ATOM 1047 O O . GLN A 1 135 ? -3.994 8.808 -4.591 1.00 55.53 135 GLN A O 1
ATOM 1052 N N . PRO A 1 136 ? -3.377 10.560 -5.854 1.00 41.81 136 PRO A N 1
ATOM 1053 C CA . PRO A 1 136 ? -4.361 11.424 -5.225 1.00 41.81 136 PRO A CA 1
ATOM 1054 C C . PRO A 1 136 ? -5.712 10.867 -5.660 1.00 41.81 136 PRO A C 1
ATOM 1056 O O . PRO A 1 136 ? -5.854 10.528 -6.834 1.00 41.81 136 PRO A O 1
ATOM 1059 N N . ILE A 1 137 ? -6.674 10.720 -4.743 1.00 36.84 137 ILE A N 1
ATOM 1060 C CA . ILE A 1 137 ? -8.055 10.373 -5.096 1.00 36.84 137 ILE A CA 1
ATOM 1061 C C . ILE A 1 137 ? -8.445 11.269 -6.272 1.00 36.84 137 ILE A C 1
ATOM 1063 O O . ILE A 1 137 ? -8.711 12.462 -6.107 1.00 36.84 137 ILE A O 1
ATOM 1067 N N . ILE A 1 138 ? -8.421 10.710 -7.484 1.00 33.03 138 ILE A N 1
ATOM 1068 C CA . ILE A 1 138 ? -8.928 11.386 -8.659 1.00 33.03 138 ILE A CA 1
ATOM 1069 C C . ILE A 1 138 ? -10.426 11.295 -8.438 1.00 33.03 138 ILE A C 1
ATOM 1071 O O . ILE A 1 138 ? -11.071 10.320 -8.823 1.00 33.03 138 ILE A O 1
ATOM 1075 N N . ARG A 1 139 ? -10.993 12.307 -7.766 1.00 33.06 139 ARG A N 1
ATOM 1076 C CA . ARG A 1 139 ? -12.399 12.640 -7.977 1.00 33.06 139 ARG A CA 1
ATOM 1077 C C . ARG A 1 139 ? -12.558 12.628 -9.483 1.00 33.06 139 ARG A C 1
ATOM 1079 O O . ARG A 1 139 ? -11.847 13.370 -10.159 1.00 33.06 139 ARG A O 1
ATOM 1086 N N . GLN A 1 140 ? -13.409 11.739 -9.984 1.00 34.78 140 GLN A N 1
ATOM 1087 C CA . GLN A 1 140 ? -13.779 11.685 -11.386 1.00 34.78 140 GLN A CA 1
ATOM 1088 C C . GLN A 1 140 ? -14.294 13.074 -11.782 1.00 34.78 140 GLN A C 1
ATOM 1090 O O . GLN A 1 140 ? -15.468 13.392 -11.634 1.00 34.78 140 GLN A O 1
ATOM 1095 N N . GLN A 1 141 ? -13.389 13.937 -12.229 1.00 33.22 141 GLN A N 1
ATOM 1096 C CA . GLN A 1 141 ? -13.733 15.067 -13.060 1.00 33.22 141 GLN A CA 1
ATOM 1097 C C . GLN A 1 141 ? -14.203 14.439 -14.377 1.00 33.22 141 GLN A C 1
ATOM 1099 O O . GLN A 1 141 ? -13.529 13.531 -14.884 1.00 33.22 141 GLN A O 1
ATOM 1104 N N . PRO A 1 142 ? -15.384 14.818 -14.889 1.00 37.50 142 PRO A N 1
ATOM 1105 C CA . PRO A 1 142 ? -15.956 14.184 -16.063 1.00 37.50 142 PRO A CA 1
ATOM 1106 C C . PRO A 1 142 ? -14.958 14.204 -17.224 1.00 37.50 142 PRO A C 1
ATOM 1108 O O . PRO A 1 142 ? -14.209 15.158 -17.425 1.00 37.50 142 PRO A O 1
ATOM 1111 N N . ARG A 1 143 ? -14.957 13.094 -17.965 1.00 38.09 143 ARG A N 1
ATOM 1112 C CA . ARG A 1 143 ? -14.050 12.676 -19.049 1.00 38.09 143 ARG A CA 1
ATOM 1113 C C . ARG A 1 143 ? -14.000 13.609 -20.281 1.00 38.09 143 ARG A C 1
ATOM 1115 O O . ARG A 1 143 ? -13.764 13.134 -21.384 1.00 38.09 143 ARG A O 1
ATOM 1122 N N . SER A 1 144 ? -14.211 14.916 -20.141 1.00 38.16 144 SER A N 1
ATOM 1123 C CA . SER A 1 144 ? -14.294 15.860 -21.263 1.00 38.16 144 SER A CA 1
ATOM 1124 C C . SER A 1 144 ? -13.019 16.667 -21.542 1.00 38.16 144 SER A C 1
ATOM 1126 O O . SER A 1 144 ? -12.985 17.371 -22.545 1.00 38.16 144 SER A O 1
ATOM 1128 N N . LEU A 1 145 ? -11.952 16.565 -20.733 1.00 37.78 145 LEU A N 1
ATOM 1129 C CA . LEU A 1 145 ? -10.785 17.465 -20.863 1.00 37.78 145 LEU A CA 1
ATOM 1130 C C . LEU A 1 145 ? -9.422 16.811 -21.166 1.00 37.78 145 LEU A C 1
ATOM 1132 O O . LEU A 1 145 ? -8.448 17.530 -21.361 1.00 37.78 145 LEU A O 1
ATOM 1136 N N . ILE A 1 146 ? -9.327 15.483 -21.318 1.00 42.06 146 ILE A N 1
ATOM 1137 C CA . ILE A 1 146 ? -8.052 14.793 -21.655 1.00 42.06 146 ILE A CA 1
ATOM 1138 C C . ILE A 1 146 ? -7.954 14.450 -23.160 1.00 42.06 146 ILE A C 1
ATOM 1140 O O . ILE A 1 146 ? -7.250 13.530 -23.559 1.00 42.06 146 ILE A O 1
ATOM 1144 N N . ALA A 1 147 ? -8.665 15.174 -24.032 1.00 37.88 147 ALA A N 1
ATOM 1145 C CA . ALA A 1 147 ? -8.625 14.939 -25.484 1.00 37.88 147 ALA A CA 1
ATOM 1146 C C . ALA A 1 147 ? -7.685 15.886 -26.263 1.00 37.88 147 ALA A C 1
ATOM 1148 O O . ALA A 1 147 ? -7.471 15.676 -27.452 1.00 37.88 147 ALA A O 1
ATOM 1149 N N . ASN A 1 148 ? -7.078 16.899 -25.629 1.00 36.22 148 ASN A N 1
ATOM 1150 C CA . ASN A 1 148 ? -6.357 17.969 -26.345 1.00 36.22 148 ASN A CA 1
ATOM 1151 C C . ASN A 1 148 ? -4.850 18.062 -26.031 1.00 36.22 148 ASN A C 1
ATOM 1153 O O . ASN A 1 148 ? -4.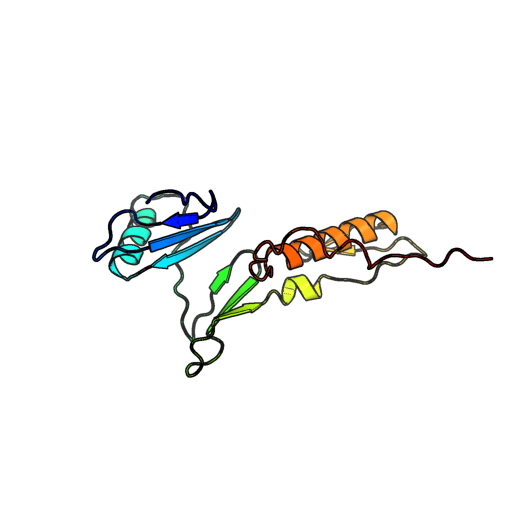294 19.154 -26.020 1.00 36.22 148 ASN A O 1
ATOM 1157 N N . GLY A 1 149 ? -4.175 16.936 -25.773 1.00 36.53 149 GLY A N 1
ATOM 1158 C CA . GLY A 1 149 ? -2.765 16.940 -25.340 1.00 36.53 149 GLY A CA 1
ATOM 1159 C C . GLY A 1 149 ? -1.738 16.255 -26.245 1.00 36.53 149 GLY A C 1
ATOM 1160 O O . GLY A 1 149 ? -0.548 16.391 -25.990 1.00 36.53 149 GLY A O 1
ATOM 1161 N N . PHE A 1 150 ? -2.145 15.527 -27.288 1.00 36.31 150 PHE A N 1
ATOM 1162 C CA . PHE A 1 150 ? -1.211 14.822 -28.177 1.00 36.31 150 PHE A CA 1
ATOM 1163 C C . PHE A 1 150 ? -1.598 15.037 -29.643 1.00 36.31 150 PHE A C 1
ATOM 1165 O O . PHE A 1 150 ? -2.297 14.229 -30.244 1.00 36.31 150 PHE A O 1
ATOM 1172 N N . ARG A 1 151 ? -1.116 16.132 -30.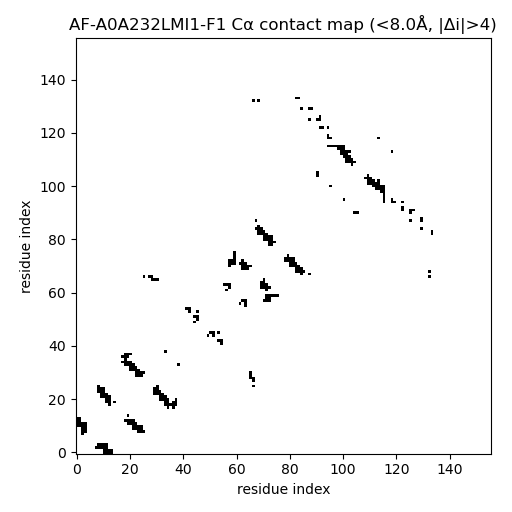239 1.00 34.88 151 ARG A N 1
ATOM 1173 C CA . ARG A 1 151 ? -0.899 16.191 -31.690 1.00 34.88 151 ARG A CA 1
ATOM 1174 C C . ARG A 1 151 ? 0.598 16.105 -31.935 1.00 34.88 151 ARG A C 1
ATOM 1176 O O . ARG A 1 151 ? 1.330 17.059 -31.680 1.00 34.88 151 ARG A O 1
ATOM 1183 N N . GLY A 1 152 ? 1.044 14.942 -32.400 1.00 32.69 152 GLY A N 1
ATOM 1184 C CA . GLY A 1 152 ? 2.342 14.820 -33.046 1.00 32.69 152 GLY A CA 1
ATOM 1185 C C . GLY A 1 152 ? 2.354 15.710 -34.286 1.00 32.69 152 GLY A C 1
ATOM 1186 O O . GLY A 1 152 ? 1.414 15.685 -35.076 1.00 32.69 152 GLY A O 1
ATOM 1187 N N . LYS A 1 153 ? 3.396 16.530 -34.429 1.00 33.44 153 LYS A N 1
ATOM 1188 C CA . LYS A 1 153 ? 3.709 17.198 -35.693 1.00 33.44 153 LYS A CA 1
ATOM 1189 C C . LYS A 1 153 ? 4.072 16.118 -36.713 1.00 33.44 153 LYS A C 1
ATOM 1191 O O . LYS A 1 153 ? 5.157 15.543 -36.625 1.00 33.44 153 LYS A O 1
ATOM 1196 N N . GLU A 1 154 ? 3.184 15.855 -37.663 1.00 35.62 154 GLU A N 1
ATOM 1197 C CA . GLU A 1 154 ? 3.580 15.248 -38.930 1.00 35.62 154 GLU A CA 1
ATOM 1198 C C . GLU A 1 154 ? 4.422 16.261 -39.712 1.00 35.62 154 GLU A C 1
ATOM 1200 O O . GLU A 1 154 ? 4.128 17.458 -39.744 1.00 35.62 154 GLU A O 1
ATOM 1205 N N . ARG A 1 155 ? 5.539 15.770 -40.252 1.00 39.66 155 ARG A N 1
ATOM 1206 C CA . ARG A 1 155 ? 6.455 16.519 -41.108 1.00 39.66 155 ARG A CA 1
ATOM 1207 C C . ARG A 1 155 ? 5.788 16.755 -42.463 1.00 39.66 155 ARG A C 1
ATOM 1209 O O . ARG A 1 155 ? 5.274 15.806 -43.048 1.00 39.66 155 ARG A O 1
ATOM 1216 N N . THR A 1 156 ? 5.892 17.979 -42.963 1.00 49.47 156 THR A N 1
ATOM 1217 C CA . THR A 1 156 ? 5.931 18.288 -44.400 1.00 49.47 156 THR A CA 1
ATOM 1218 C C . THR A 1 156 ? 7.336 18.732 -44.740 1.00 49.47 156 THR A C 1
ATOM 1220 O O . THR A 1 156 ? 7.853 19.563 -43.954 1.00 49.47 156 THR A O 1
#

Organism: NCBI:txid519963

Nearest PDB structures (foldseek):
  7obr-assembly1_t  TM=4.198E-01  e=3.323E+00  Canis lupus familiaris
  9b1e-assembly1_H  TM=1.751E-01  e=1.369E-01  Saccharomyces cerevisiae W303
  9b1e-assembly1_J  TM=2.685E-01  e=1.269E+00  Saccharomyces cerevisiae W303
  7jmn-assembly1_N  TM=5.018E-01  e=8.196E+00  Thermochaetoides thermophila DSM 1495

Radius of gyration: 21.32 Å; Cα contacts (8 Å, |Δi|>4): 181; chains: 1; bounding box: 44×38×66 Å

Foldseek 3Di:
DDADPVDNQWDWDPDPDPWTKIWGDDPPDIDMDIDPVNLVVVVVCVVVVHPHDDDDDADQVDWDDDLQWIWHQPDPVPSDIDIGNVLLVVQADDQDQPFFAWHADPVRDIDGRQHSVNSVVVNVVSVVSRCVVPPPPPPCPDPPPPPPDDDDDDDD

Sequence (156 aa):
MQQSTYDPCLLTTVKRGDCFGIVGLQTDDTLTLGNLPFADKEEELQKAKFLAKPREQLTHTHPIKFNGGMIKLADPEANTISLTQERQCQDLQPVNVKQPTDITSSRGVIRNIVTPKDQYVAQRAKGAYIATICQPIIRQQPRSLIANGFRGKERT